Protein AF-A0A2H0NLU4-F1 (afdb_monomer_lite)

Sequence (101 aa):
MKIFIPFFLLFATLSVHAAELPGIPAFIDEMVARHQFKRAELVRVFRRAEQRPDVIEAISKPATLKPWPEYRANFVNRERIEGGLKFWQKNGAALTRAQRE

Radius of gyration: 25.39 Å; chains: 1; bounding box: 42×72×56 Å

Foldseek 3Di:
DDDDDDPPPPPPPPQPQQLPDPPLVVVLVCCCVPVVDDSVVSSVVSRPDGDDVVVVVVVPDDDDDDDPVVVVPVQPDDVNVVVVVVVCVVCVVVVVVVVVD

Structure (mmCI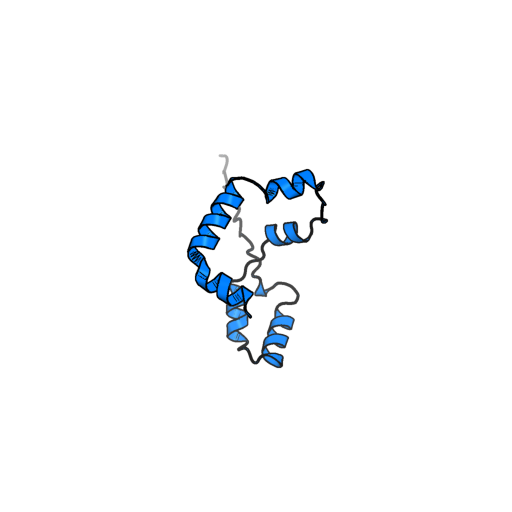F, N/CA/C/O backbone):
data_AF-A0A2H0NLU4-F1
#
_entry.id   AF-A0A2H0NLU4-F1
#
loop_
_atom_site.group_PDB
_atom_site.id
_atom_site.type_symbol
_atom_site.label_atom_id
_atom_site.label_alt_id
_atom_site.label_comp_id
_atom_site.label_asym_id
_atom_site.label_entity_id
_atom_site.label_seq_id
_atom_site.pdbx_PDB_ins_code
_atom_site.Cartn_x
_atom_site.Cartn_y
_atom_site.Cartn_z
_atom_site.occupancy
_atom_site.B_iso_or_equiv
_atom_site.auth_seq_id
_atom_site.auth_comp_id
_atom_site.auth_asym_id
_atom_site.auth_atom_id
_atom_site.pdbx_PDB_model_num
ATOM 1 N N . MET A 1 1 ? 17.145 52.717 -31.703 1.00 36.38 1 MET A N 1
ATOM 2 C CA . MET A 1 1 ? 16.510 51.420 -32.030 1.00 36.38 1 MET A CA 1
ATOM 3 C C . MET A 1 1 ? 17.004 50.376 -31.043 1.00 36.38 1 MET A C 1
ATOM 5 O O . MET A 1 1 ? 18.178 50.041 -31.080 1.00 36.38 1 MET A O 1
ATOM 9 N N . LYS A 1 2 ? 16.156 49.946 -30.102 1.00 37.59 2 LYS A N 1
ATOM 10 C CA . LYS A 1 2 ? 16.470 48.907 -29.109 1.00 37.59 2 LYS A CA 1
ATOM 11 C C . LYS A 1 2 ? 15.789 47.622 -29.575 1.00 37.59 2 LYS A C 1
ATOM 13 O O . LYS A 1 2 ? 14.564 47.572 -29.605 1.00 37.59 2 LYS A O 1
ATOM 18 N N . ILE A 1 3 ? 16.575 46.642 -30.009 1.00 44.31 3 ILE A N 1
ATOM 19 C CA . ILE A 1 3 ? 16.079 45.336 -30.450 1.00 44.31 3 ILE A CA 1
ATOM 20 C C . ILE A 1 3 ? 15.841 44.502 -29.188 1.00 44.31 3 ILE A C 1
ATOM 22 O O . ILE A 1 3 ? 16.785 44.151 -28.487 1.00 44.31 3 ILE A O 1
ATOM 26 N N . PHE A 1 4 ? 14.573 44.253 -28.868 1.00 43.97 4 PHE A N 1
ATOM 27 C CA . PHE A 1 4 ? 14.152 43.365 -27.786 1.00 43.97 4 PHE A CA 1
ATOM 28 C C . PHE A 1 4 ? 14.098 41.937 -28.348 1.00 43.97 4 PHE A C 1
ATOM 30 O O . PHE A 1 4 ? 13.244 41.635 -29.178 1.00 43.97 4 PHE A O 1
ATOM 37 N N . ILE A 1 5 ? 15.024 41.071 -27.935 1.00 50.53 5 ILE A N 1
ATOM 38 C CA . ILE A 1 5 ? 14.994 39.636 -28.249 1.00 50.53 5 ILE A CA 1
ATOM 39 C C . ILE A 1 5 ? 14.247 38.942 -27.103 1.00 50.53 5 ILE A C 1
ATOM 41 O O . ILE A 1 5 ? 14.710 39.033 -25.963 1.00 50.53 5 ILE A O 1
ATOM 45 N N . PRO A 1 6 ? 13.115 38.254 -27.336 1.00 51.72 6 PRO A N 1
ATOM 46 C CA . PRO A 1 6 ? 12.499 37.457 -26.291 1.00 51.72 6 PRO A CA 1
ATOM 47 C C . PRO A 1 6 ? 13.311 36.169 -26.118 1.00 51.72 6 PRO A C 1
ATOM 49 O O . PRO A 1 6 ? 13.371 35.312 -26.998 1.00 51.72 6 PRO A O 1
ATOM 52 N N . PHE A 1 7 ? 13.955 36.050 -24.962 1.00 52.66 7 PHE A N 1
ATOM 53 C CA . PHE A 1 7 ? 14.585 34.832 -24.469 1.00 52.66 7 PHE A CA 1
ATOM 54 C C . PHE A 1 7 ? 13.480 33.832 -24.101 1.00 52.66 7 PHE A C 1
ATOM 56 O O . PHE A 1 7 ? 12.981 33.811 -22.977 1.00 52.66 7 PHE A O 1
ATOM 63 N N . PHE A 1 8 ? 13.030 33.050 -25.081 1.00 52.50 8 PHE A N 1
ATOM 64 C CA . PHE A 1 8 ? 12.087 31.958 -24.862 1.00 52.50 8 PHE A CA 1
ATOM 65 C C . PHE A 1 8 ? 12.860 30.773 -24.265 1.00 52.50 8 PHE A C 1
ATOM 67 O O . PHE A 1 8 ? 13.407 29.937 -24.982 1.00 52.50 8 PHE A O 1
ATOM 74 N N . LEU A 1 9 ? 12.968 30.750 -22.933 1.00 47.53 9 LEU A N 1
ATOM 75 C CA . LEU A 1 9 ? 13.444 29.594 -22.174 1.00 47.53 9 LEU A CA 1
ATOM 76 C C . LEU A 1 9 ? 12.494 28.421 -22.423 1.00 47.53 9 LEU A C 1
ATOM 78 O O . LEU A 1 9 ? 11.420 28.328 -21.829 1.00 47.53 9 LEU A O 1
ATOM 82 N N . LEU A 1 10 ? 12.908 27.517 -23.307 1.00 46.25 10 LEU A N 1
ATOM 83 C CA . LEU A 1 10 ? 12.326 26.193 -23.447 1.00 46.25 10 LEU A CA 1
ATOM 84 C C . LEU A 1 10 ? 12.632 25.414 -22.157 1.00 46.25 10 LEU A C 1
ATOM 86 O O . LEU A 1 10 ? 13.677 24.778 -22.035 1.00 46.25 10 LEU A O 1
ATOM 90 N N . PHE A 1 11 ? 11.738 25.487 -21.170 1.00 52.94 11 PHE A N 1
ATOM 91 C CA . PHE A 1 11 ? 11.734 24.558 -20.040 1.00 52.94 11 PHE A CA 1
ATOM 92 C C . PHE A 1 11 ? 11.341 23.176 -20.578 1.00 52.94 11 PHE A C 1
ATOM 94 O O . PHE A 1 11 ? 10.177 22.782 -20.566 1.00 52.94 11 PHE A O 1
ATOM 101 N N . ALA A 1 12 ? 12.317 22.442 -21.112 1.00 47.81 12 ALA A N 1
ATOM 102 C CA . ALA A 1 12 ? 12.170 21.018 -21.340 1.00 47.81 12 ALA A CA 1
ATOM 103 C C . ALA A 1 12 ? 12.066 20.359 -19.960 1.00 47.81 12 ALA A C 1
ATOM 105 O O . ALA A 1 12 ? 13.050 20.253 -19.229 1.00 47.81 12 ALA A O 1
ATOM 106 N N . THR A 1 13 ? 10.860 19.955 -19.571 1.00 51.06 13 THR A N 1
ATOM 107 C CA . THR A 1 13 ? 10.673 19.084 -18.414 1.00 51.06 13 THR A CA 1
ATOM 108 C C . THR A 1 13 ? 11.374 17.765 -18.724 1.00 51.06 13 THR A C 1
ATOM 110 O O . THR A 1 13 ? 10.851 16.948 -19.484 1.00 51.06 13 THR A O 1
ATOM 113 N N . LEU A 1 14 ? 12.571 17.558 -18.176 1.00 49.19 14 LEU A N 1
ATOM 114 C CA . LEU A 1 14 ? 13.218 16.251 -18.159 1.00 49.19 14 LEU A CA 1
ATOM 115 C C . LEU A 1 14 ? 12.373 15.339 -17.267 1.00 49.19 14 LEU A C 1
ATOM 117 O O . LEU A 1 14 ? 12.578 15.253 -16.060 1.00 49.19 14 LEU A O 1
ATOM 121 N N . SER A 1 15 ? 11.372 14.692 -17.860 1.00 54.03 15 SER A N 1
ATOM 122 C CA . SER A 1 15 ? 10.727 13.551 -17.225 1.00 54.03 15 SER A CA 1
ATOM 123 C C . SER A 1 15 ? 11.740 12.417 -17.253 1.00 54.03 15 SER A C 1
ATOM 125 O O . SER A 1 15 ? 11.910 11.765 -18.286 1.00 54.03 15 SER A O 1
ATOM 127 N N . VAL A 1 16 ? 12.450 12.218 -16.141 1.00 56.34 16 VAL A N 1
ATOM 128 C CA . VAL A 1 16 ? 13.276 11.026 -15.935 1.00 56.34 16 VAL A CA 1
ATOM 129 C C . VAL A 1 16 ? 12.331 9.831 -16.008 1.00 56.34 16 VAL A C 1
ATOM 131 O O . VAL A 1 16 ? 11.513 9.610 -15.115 1.00 56.34 16 VAL A O 1
ATOM 134 N N . HIS A 1 17 ? 12.380 9.106 -17.124 1.00 61.38 17 HIS A N 1
ATOM 135 C CA . HIS A 1 17 ? 11.576 7.905 -17.301 1.00 61.38 17 HIS A CA 1
ATOM 136 C C . HIS A 1 17 ? 12.122 6.836 -16.360 1.00 61.38 17 HIS A C 1
ATOM 138 O O . HIS A 1 17 ? 13.333 6.621 -16.315 1.00 61.38 17 HI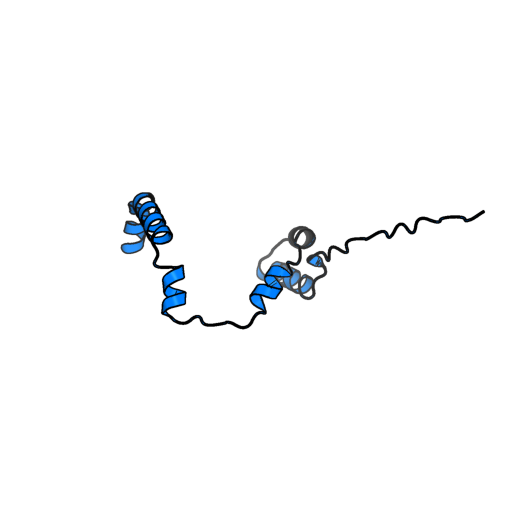S A O 1
ATOM 144 N N . ALA A 1 18 ? 11.256 6.122 -15.634 1.00 62.03 18 ALA A N 1
ATOM 145 C CA . ALA A 1 18 ? 11.728 5.122 -14.677 1.00 62.03 18 ALA A CA 1
ATOM 146 C C . ALA A 1 18 ? 12.606 4.042 -15.329 1.00 62.03 18 ALA A C 1
ATOM 148 O O . ALA A 1 18 ? 13.477 3.501 -14.665 1.00 62.03 18 ALA A O 1
ATOM 149 N N . ALA A 1 19 ? 12.443 3.771 -16.628 1.00 61.62 19 ALA A N 1
ATOM 150 C CA . ALA A 1 19 ? 13.316 2.877 -17.394 1.00 61.62 19 ALA A CA 1
ATOM 151 C C . ALA A 1 19 ? 14.821 3.223 -17.319 1.00 61.62 19 ALA A C 1
ATOM 153 O O . ALA A 1 19 ? 15.645 2.336 -17.529 1.00 61.62 19 ALA A O 1
ATOM 154 N N . GLU A 1 20 ? 15.173 4.474 -17.015 1.00 68.81 20 GLU A N 1
ATOM 155 C CA . GLU A 1 20 ? 16.555 4.961 -16.912 1.00 68.81 20 GLU A CA 1
ATOM 156 C C . GLU A 1 20 ? 17.074 4.990 -15.464 1.00 68.81 20 GLU A C 1
ATOM 158 O O . GLU A 1 20 ? 18.241 5.306 -15.230 1.00 68.81 20 GLU A O 1
ATOM 163 N N . LEU A 1 21 ? 16.236 4.639 -14.478 1.00 76.19 21 LEU A N 1
ATOM 164 C CA . LEU A 1 21 ? 16.664 4.566 -13.084 1.00 76.19 21 LEU A CA 1
ATOM 165 C C . LEU A 1 21 ? 17.674 3.425 -12.883 1.00 76.19 21 LEU A C 1
ATOM 167 O O . LEU A 1 21 ? 17.489 2.320 -13.418 1.00 76.19 21 LEU A O 1
ATOM 171 N N . PRO A 1 22 ? 18.720 3.650 -12.067 1.00 80.44 22 PRO A N 1
ATOM 172 C CA . PRO A 1 22 ? 19.688 2.611 -11.760 1.00 80.44 22 PRO A CA 1
ATOM 173 C C . PRO A 1 22 ? 18.978 1.399 -11.142 1.00 80.44 22 PRO A C 1
ATOM 175 O O . PRO A 1 22 ? 18.141 1.532 -10.252 1.00 80.44 22 PRO A O 1
ATOM 178 N N . GLY A 1 23 ? 19.305 0.206 -11.642 1.00 88.81 23 GLY A N 1
ATOM 179 C CA . GLY A 1 23 ? 18.745 -1.066 -11.173 1.00 88.81 23 GLY A CA 1
ATOM 180 C C . GLY A 1 23 ? 17.554 -1.600 -11.975 1.00 88.81 23 GLY A C 1
ATOM 181 O O . GLY A 1 23 ? 17.312 -2.804 -11.934 1.00 88.81 23 GLY A O 1
ATOM 182 N N . ILE A 1 24 ? 16.860 -0.780 -12.774 1.00 92.25 24 ILE A N 1
ATOM 183 C CA . ILE A 1 24 ? 15.717 -1.254 -13.576 1.00 92.25 24 ILE A CA 1
ATOM 184 C C . ILE A 1 24 ? 16.115 -2.274 -14.655 1.00 92.25 24 ILE A C 1
ATOM 186 O O . ILE A 1 24 ? 15.426 -3.289 -14.767 1.00 92.25 24 ILE A O 1
ATOM 190 N N . PRO A 1 25 ? 17.225 -2.113 -15.403 1.00 92.06 25 PRO A N 1
ATOM 191 C CA . PRO A 1 25 ? 17.669 -3.145 -16.342 1.00 92.06 25 PRO A CA 1
ATOM 192 C C . PRO A 1 25 ? 17.938 -4.497 -15.666 1.00 92.06 25 PRO A C 1
ATOM 194 O O . PRO A 1 25 ? 17.439 -5.518 -16.133 1.00 92.06 25 PRO A O 1
ATOM 197 N N . ALA A 1 26 ? 18.636 -4.492 -14.523 1.00 94.81 26 ALA A N 1
ATOM 198 C CA . ALA A 1 26 ? 18.928 -5.704 -13.755 1.00 94.81 26 ALA A CA 1
ATOM 199 C C . ALA A 1 26 ? 17.651 -6.357 -13.200 1.00 94.81 26 ALA A C 1
ATOM 201 O O . ALA A 1 26 ? 17.506 -7.575 -13.254 1.00 94.81 26 ALA A O 1
ATOM 202 N N . PHE A 1 27 ? 16.689 -5.552 -12.739 1.00 95.94 27 PHE A N 1
ATOM 203 C CA . PHE A 1 27 ? 15.376 -6.042 -12.326 1.00 95.94 27 PHE A CA 1
ATOM 204 C C . PHE A 1 27 ? 14.620 -6.693 -13.493 1.00 95.94 27 PHE A C 1
ATOM 206 O O . PHE A 1 27 ? 14.058 -7.774 -13.341 1.00 95.94 27 PHE A O 1
ATOM 213 N N . ILE A 1 28 ? 14.623 -6.077 -14.681 1.00 95.88 28 ILE A N 1
ATOM 214 C CA . ILE A 1 28 ? 14.005 -6.671 -15.875 1.00 95.88 28 ILE A CA 1
ATOM 215 C C . ILE A 1 28 ? 14.666 -8.014 -16.207 1.00 95.88 28 ILE A C 1
ATOM 217 O O . ILE A 1 28 ? 13.954 -8.976 -16.494 1.00 95.88 28 ILE A O 1
ATOM 221 N N . ASP A 1 29 ? 15.996 -8.096 -16.148 1.00 96.25 29 ASP A N 1
ATOM 222 C CA . ASP A 1 29 ? 16.736 -9.339 -16.388 1.00 96.25 29 ASP A CA 1
ATOM 223 C C . ASP A 1 29 ? 16.335 -10.435 -15.392 1.00 96.25 29 ASP A C 1
ATOM 225 O O . ASP A 1 29 ? 16.055 -11.566 -15.797 1.00 96.25 29 ASP A O 1
ATOM 229 N N . GLU A 1 30 ? 16.226 -10.091 -14.107 1.00 98.06 30 GLU A N 1
ATOM 230 C CA . GLU A 1 30 ? 15.781 -11.007 -13.058 1.00 98.06 30 GLU A CA 1
ATOM 231 C C . GLU A 1 30 ? 14.354 -11.513 -13.307 1.00 98.06 30 GLU A C 1
ATOM 233 O O . GLU A 1 30 ? 14.106 -12.720 -13.261 1.00 98.06 30 GLU A O 1
ATOM 238 N N . MET A 1 31 ? 13.421 -10.612 -13.620 1.00 98.31 31 MET A N 1
ATOM 239 C CA . MET A 1 31 ? 12.021 -10.967 -13.862 1.00 98.31 31 MET A CA 1
ATOM 240 C C . MET A 1 31 ? 11.849 -11.847 -15.103 1.00 98.31 31 MET A C 1
ATOM 242 O O . MET A 1 31 ? 10.991 -12.732 -15.126 1.00 98.31 31 MET A O 1
ATOM 246 N N . VAL A 1 32 ? 12.677 -11.644 -16.130 1.00 98.25 32 VAL A N 1
ATOM 247 C CA . VAL A 1 32 ? 12.715 -12.516 -17.309 1.00 98.25 32 VAL A CA 1
ATOM 248 C C . VAL A 1 32 ? 13.268 -13.890 -16.928 1.00 98.25 32 VAL A C 1
ATOM 250 O O . VAL A 1 32 ? 12.642 -14.900 -17.234 1.00 98.25 32 VAL A O 1
ATOM 253 N N . ALA A 1 33 ? 14.403 -13.950 -16.229 1.00 98.44 33 ALA A N 1
ATOM 254 C CA . ALA A 1 33 ? 15.072 -15.212 -15.919 1.00 98.44 33 ALA A CA 1
ATOM 255 C C . ALA A 1 33 ? 14.284 -16.079 -14.921 1.00 98.44 33 ALA A C 1
ATOM 257 O O . ALA A 1 33 ? 14.086 -17.272 -15.151 1.00 98.44 33 ALA A O 1
ATOM 258 N N . ARG A 1 34 ? 13.819 -15.490 -13.814 1.00 98.50 34 ARG A N 1
ATOM 259 C CA . ARG A 1 34 ? 13.176 -16.222 -12.709 1.00 98.50 34 ARG A CA 1
ATOM 260 C C . ARG A 1 34 ? 11.690 -16.451 -12.928 1.00 98.50 34 ARG A C 1
ATOM 262 O O . ARG A 1 34 ? 11.168 -17.495 -12.553 1.00 98.50 34 ARG A O 1
ATOM 269 N N . HIS A 1 35 ? 11.015 -15.473 -13.523 1.00 98.06 35 HIS A N 1
ATOM 270 C CA . HIS A 1 35 ? 9.556 -15.445 -13.596 1.00 98.06 35 HIS A CA 1
ATOM 271 C C . HIS A 1 35 ? 9.021 -15.491 -15.034 1.00 98.06 35 HIS A C 1
ATOM 273 O O . HIS A 1 35 ? 7.808 -15.450 -15.225 1.00 98.06 35 HIS A O 1
ATOM 279 N N . GLN A 1 36 ? 9.903 -15.606 -16.039 1.00 97.94 36 GLN A N 1
ATOM 280 C CA . GLN A 1 36 ? 9.549 -15.796 -17.452 1.00 97.94 36 GLN A CA 1
ATOM 281 C C . GLN A 1 36 ? 8.677 -14.667 -18.030 1.00 97.94 36 GLN A C 1
ATOM 283 O O . GLN A 1 36 ? 7.888 -14.870 -18.956 1.00 97.94 36 GLN A O 1
ATOM 288 N N . PHE A 1 37 ? 8.824 -13.446 -17.506 1.00 98.31 37 PHE A N 1
ATOM 289 C CA . PHE A 1 37 ? 8.164 -12.273 -18.075 1.00 98.31 37 PHE A CA 1
ATOM 290 C C . PHE A 1 37 ? 8.723 -11.941 -19.462 1.00 98.31 37 PHE A C 1
ATOM 292 O O . PHE A 1 37 ? 9.903 -12.135 -19.756 1.00 98.31 37 PHE A O 1
ATOM 299 N N . LYS A 1 38 ? 7.894 -11.335 -20.318 1.00 98.31 38 LYS A N 1
ATOM 300 C CA . LYS A 1 38 ? 8.359 -10.794 -21.598 1.00 98.31 38 LYS A CA 1
ATOM 301 C C . LYS A 1 38 ? 9.083 -9.471 -21.370 1.00 98.31 38 LYS A C 1
ATOM 303 O O . LYS A 1 38 ? 8.466 -8.470 -21.007 1.00 98.31 38 LYS A O 1
ATOM 308 N N . ARG A 1 39 ? 10.378 -9.428 -21.693 1.00 96.88 39 ARG A N 1
ATOM 309 C CA . ARG A 1 39 ? 11.214 -8.216 -21.589 1.00 96.88 39 ARG A CA 1
ATOM 310 C C . ARG A 1 39 ? 10.548 -6.975 -22.192 1.00 96.88 39 ARG A C 1
ATOM 312 O O . ARG A 1 39 ? 10.503 -5.928 -21.556 1.00 96.88 39 ARG A O 1
ATOM 319 N N . ALA A 1 40 ? 10.014 -7.093 -23.409 1.00 96.19 40 ALA A N 1
ATOM 320 C CA . ALA A 1 40 ? 9.403 -5.969 -24.119 1.00 96.19 40 ALA A CA 1
ATOM 321 C C . ALA A 1 40 ? 8.181 -5.380 -23.387 1.00 96.19 40 ALA A C 1
ATOM 323 O O . ALA A 1 40 ? 7.929 -4.178 -23.473 1.00 96.19 40 ALA A O 1
ATOM 324 N N . GLU A 1 41 ? 7.426 -6.201 -22.653 1.00 96.69 41 GLU A N 1
ATOM 325 C CA . GLU A 1 41 ? 6.306 -5.728 -21.839 1.00 96.69 41 GLU A CA 1
ATOM 326 C C . GLU A 1 41 ? 6.803 -4.953 -20.622 1.00 96.69 41 GLU A C 1
ATOM 328 O O . GLU A 1 41 ? 6.338 -3.836 -20.398 1.00 96.69 41 GLU A O 1
ATOM 333 N N . LEU A 1 42 ? 7.805 -5.477 -19.911 1.00 95.38 42 LEU A N 1
ATOM 334 C CA . LEU A 1 42 ? 8.407 -4.795 -18.764 1.00 95.38 42 LEU A CA 1
ATOM 335 C C . LEU A 1 42 ? 9.020 -3.446 -19.158 1.00 95.38 42 LEU A C 1
ATOM 337 O O . LEU A 1 42 ? 8.750 -2.441 -18.508 1.00 95.38 42 LEU A O 1
ATOM 341 N N . VAL A 1 43 ? 9.750 -3.379 -20.276 1.00 93.88 43 VAL A N 1
ATOM 342 C CA . VAL A 1 43 ? 10.285 -2.110 -20.801 1.00 93.88 43 VAL A CA 1
ATOM 343 C C . VAL A 1 43 ? 9.158 -1.110 -21.087 1.00 93.88 43 VAL A C 1
ATOM 345 O O . VAL A 1 43 ? 9.268 0.065 -20.739 1.00 93.88 43 VAL A O 1
ATOM 348 N N . ARG A 1 44 ? 8.036 -1.549 -21.677 1.00 94.06 44 ARG A N 1
ATOM 349 C CA . ARG A 1 44 ? 6.872 -0.672 -21.915 1.00 94.06 44 ARG A CA 1
ATOM 350 C C . ARG A 1 44 ? 6.181 -0.210 -20.635 1.00 94.06 44 ARG A C 1
ATOM 352 O O . ARG A 1 44 ? 5.550 0.848 -20.659 1.00 94.06 44 ARG A 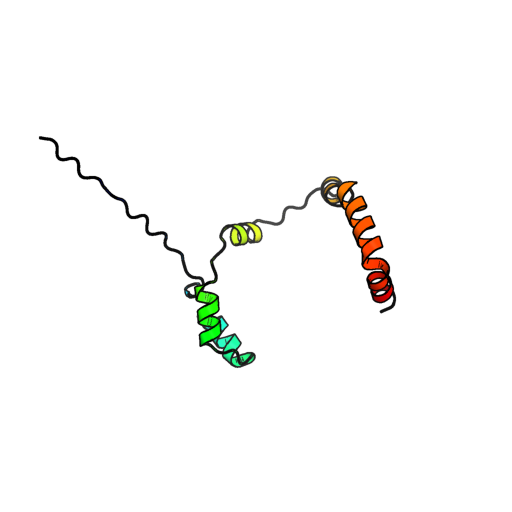O 1
ATOM 359 N N . VAL A 1 45 ? 6.220 -1.007 -19.571 1.00 94.31 45 VAL A N 1
ATOM 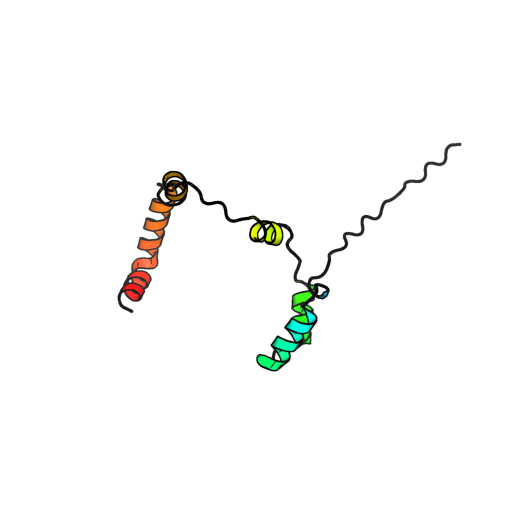360 C CA . VAL A 1 45 ? 5.702 -0.618 -18.253 1.00 94.31 45 VAL A CA 1
ATOM 361 C C . VAL A 1 45 ? 6.627 0.425 -17.635 1.00 94.31 45 VAL A C 1
ATOM 363 O O . VAL A 1 45 ? 6.166 1.515 -17.312 1.00 94.31 45 VAL A O 1
ATOM 366 N N . PHE A 1 46 ? 7.935 0.167 -17.576 1.00 92.44 46 PHE A N 1
ATOM 367 C CA . PHE A 1 46 ? 8.895 1.092 -16.967 1.00 92.44 46 PHE A CA 1
ATOM 368 C C . PHE A 1 46 ? 9.100 2.390 -17.751 1.00 92.44 46 PHE A C 1
ATOM 370 O O . PHE A 1 46 ? 9.426 3.411 -17.158 1.00 92.44 46 PHE A O 1
ATOM 377 N N . ARG A 1 47 ? 8.826 2.408 -19.060 1.00 90.19 47 ARG A N 1
ATOM 378 C CA . ARG A 1 47 ? 8.733 3.663 -19.825 1.00 90.19 47 ARG A CA 1
ATOM 379 C C . ARG A 1 47 ? 7.585 4.569 -19.379 1.00 90.19 47 ARG A C 1
ATOM 381 O O . ARG A 1 47 ? 7.628 5.755 -19.656 1.00 90.19 47 ARG A O 1
ATOM 388 N N . ARG A 1 48 ? 6.537 4.019 -18.770 1.00 89.31 48 ARG A N 1
ATOM 389 C CA . ARG A 1 48 ? 5.378 4.782 -18.281 1.00 89.31 48 ARG A CA 1
ATOM 390 C C . ARG A 1 48 ? 5.408 4.997 -16.775 1.00 89.31 48 ARG A C 1
ATOM 392 O O . ARG A 1 48 ? 4.614 5.774 -16.265 1.00 89.31 48 ARG A O 1
ATOM 399 N N . ALA A 1 49 ? 6.273 4.279 -16.067 1.00 90.88 49 ALA A N 1
ATOM 400 C CA . ALA A 1 49 ? 6.465 4.500 -14.651 1.00 90.88 49 ALA A CA 1
ATOM 401 C C . ALA A 1 49 ? 7.225 5.814 -14.442 1.00 90.88 49 ALA A C 1
ATOM 403 O O . ALA A 1 49 ? 8.200 6.117 -15.134 1.00 90.88 49 ALA A O 1
ATOM 404 N N . GLU A 1 50 ? 6.758 6.577 -13.465 1.00 87.00 50 GLU A N 1
ATOM 405 C CA . GLU A 1 50 ? 7.323 7.863 -13.085 1.00 87.00 50 GLU A CA 1
ATOM 406 C C . GLU A 1 50 ? 7.956 7.734 -11.706 1.00 87.00 50 GLU A C 1
ATOM 408 O O . GLU A 1 50 ? 7.396 7.111 -10.797 1.00 87.00 50 GLU A O 1
ATOM 413 N N . GLN A 1 51 ? 9.128 8.341 -11.538 1.00 86.50 51 GLN A N 1
ATOM 414 C CA . GLN A 1 51 ? 9.687 8.514 -10.210 1.00 86.50 51 GLN A CA 1
ATOM 415 C C . GLN A 1 51 ? 8.790 9.472 -9.418 1.00 86.50 51 GLN A C 1
ATOM 417 O O . GLN A 1 51 ? 8.370 10.507 -9.930 1.00 86.50 51 GLN A O 1
ATOM 422 N N . ARG A 1 52 ? 8.512 9.130 -8.159 1.00 90.44 52 ARG A N 1
ATOM 423 C CA . ARG A 1 52 ? 7.668 9.919 -7.255 1.00 90.44 52 ARG A CA 1
ATOM 424 C C . ARG A 1 52 ? 8.511 10.506 -6.121 1.00 90.44 52 ARG A C 1
ATOM 426 O O . ARG A 1 52 ? 8.734 9.809 -5.128 1.00 90.44 52 ARG A O 1
ATOM 433 N N . PRO A 1 53 ? 9.017 11.750 -6.259 1.00 90.88 53 PRO A N 1
ATOM 434 C CA . PRO A 1 53 ? 9.862 12.372 -5.241 1.00 90.88 53 PRO A CA 1
ATOM 435 C C . PRO A 1 53 ? 9.184 12.455 -3.874 1.00 90.88 53 PRO A C 1
ATOM 437 O O . PRO A 1 53 ? 9.837 12.249 -2.861 1.00 90.88 53 PRO A O 1
ATOM 440 N N . ASP A 1 54 ? 7.869 12.671 -3.845 1.00 94.69 54 ASP A N 1
ATOM 441 C CA . ASP A 1 54 ? 7.058 12.714 -2.627 1.00 94.69 54 ASP A CA 1
ATOM 442 C C . ASP A 1 54 ? 7.023 11.366 -1.889 1.00 94.69 54 ASP A C 1
ATOM 444 O O . ASP A 1 54 ? 7.081 11.324 -0.661 1.00 94.69 54 ASP A O 1
ATOM 448 N N . VAL A 1 55 ? 6.994 10.253 -2.628 1.00 93.94 55 VAL A N 1
ATOM 449 C CA . VAL A 1 55 ? 7.081 8.901 -2.054 1.00 93.94 55 VAL A CA 1
ATOM 450 C C . VAL A 1 55 ? 8.481 8.636 -1.501 1.00 93.94 55 VAL A C 1
ATOM 452 O O . VAL A 1 55 ? 8.607 8.097 -0.402 1.00 93.94 55 VAL A O 1
ATOM 455 N N . ILE A 1 56 ? 9.526 9.040 -2.233 1.00 92.12 56 ILE A N 1
ATOM 456 C CA . ILE A 1 56 ? 10.923 8.909 -1.791 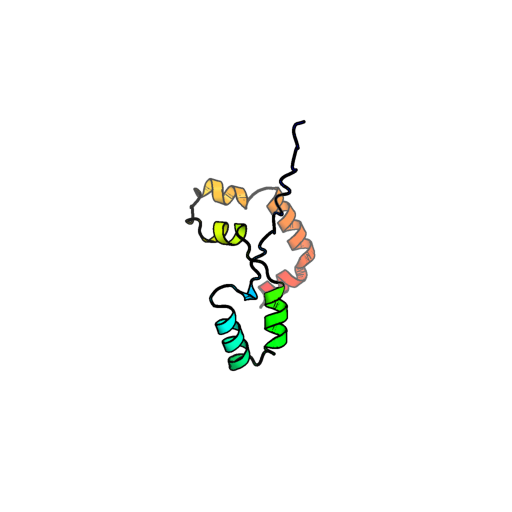1.00 92.12 56 ILE A CA 1
ATOM 457 C C . ILE A 1 56 ? 11.151 9.733 -0.520 1.00 92.12 56 ILE A C 1
ATOM 459 O O . ILE A 1 56 ? 11.703 9.242 0.458 1.00 92.12 56 ILE A O 1
ATOM 463 N N . GLU A 1 57 ? 10.664 10.969 -0.485 1.00 94.50 57 GLU A N 1
ATOM 464 C CA . GLU A 1 57 ? 10.759 11.813 0.699 1.00 94.50 57 GLU A CA 1
ATOM 465 C C . GLU A 1 57 ? 10.003 11.203 1.890 1.00 94.50 57 GLU A C 1
ATOM 467 O O . GLU A 1 57 ? 10.516 11.191 3.010 1.00 94.50 57 GLU A O 1
ATOM 472 N N . ALA A 1 58 ? 8.801 10.660 1.665 1.00 93.94 58 ALA A N 1
ATOM 473 C CA . ALA A 1 58 ? 8.006 10.031 2.715 1.00 93.94 58 ALA A CA 1
ATOM 474 C C . ALA A 1 58 ? 8.694 8.800 3.329 1.00 93.94 58 ALA A C 1
ATOM 476 O O . ALA A 1 58 ? 8.626 8.630 4.545 1.00 93.94 58 ALA A O 1
ATOM 477 N N . ILE A 1 59 ? 9.370 7.970 2.523 1.00 93.44 59 ILE A N 1
ATOM 478 C CA . ILE A 1 59 ? 10.089 6.783 3.019 1.00 93.44 59 ILE A CA 1
ATOM 479 C C . ILE A 1 59 ? 11.450 7.125 3.643 1.00 93.44 59 ILE A C 1
ATOM 481 O O . ILE A 1 59 ? 11.899 6.421 4.542 1.00 93.44 59 ILE A O 1
ATOM 485 N N . SER A 1 60 ? 12.113 8.196 3.195 1.00 94.69 60 SER A N 1
ATOM 486 C CA . SER A 1 60 ? 13.425 8.605 3.717 1.00 94.69 60 SER A CA 1
ATOM 487 C C . SER A 1 60 ? 13.360 9.370 5.042 1.00 94.69 60 SER A C 1
ATOM 489 O O . SER A 1 60 ? 14.384 9.511 5.713 1.00 94.69 60 SER A O 1
ATOM 491 N N . LYS A 1 61 ? 12.188 9.883 5.435 1.00 91.94 61 LYS A N 1
ATOM 492 C CA . LYS A 1 61 ? 12.015 10.582 6.715 1.00 91.94 61 LYS A CA 1
ATOM 493 C C . LYS A 1 61 ? 12.216 9.619 7.896 1.00 91.94 61 LYS A C 1
ATOM 495 O O . LYS A 1 61 ? 11.678 8.512 7.874 1.00 91.94 61 LYS A O 1
ATOM 500 N N . PRO A 1 62 ? 12.938 10.027 8.958 1.00 89.31 62 PRO A N 1
ATOM 501 C CA . PRO A 1 62 ? 13.081 9.200 10.148 1.00 89.31 62 PRO A CA 1
ATOM 502 C C . PRO A 1 62 ? 11.715 8.967 10.798 1.00 89.31 62 PRO A C 1
ATOM 504 O O . PRO A 1 62 ? 10.885 9.877 10.873 1.00 89.31 62 PRO A O 1
ATOM 507 N N . ALA A 1 63 ? 11.491 7.750 11.292 1.00 84.50 63 ALA A N 1
ATOM 508 C CA . ALA A 1 63 ? 10.267 7.426 12.009 1.00 84.50 63 ALA A CA 1
ATOM 509 C C . ALA A 1 63 ? 10.171 8.270 13.289 1.00 84.50 63 ALA A C 1
ATOM 511 O O . ALA A 1 63 ? 11.043 8.210 14.154 1.00 84.50 63 ALA A O 1
ATOM 512 N N . THR A 1 64 ? 9.096 9.044 13.419 1.00 82.94 64 THR A N 1
ATOM 513 C CA . THR A 1 64 ? 8.802 9.829 14.619 1.00 82.94 64 THR A CA 1
ATOM 514 C C . THR A 1 64 ? 7.640 9.191 15.370 1.00 82.94 64 THR A C 1
ATOM 516 O O . THR A 1 64 ? 6.518 9.089 14.871 1.00 82.94 64 THR A O 1
ATOM 519 N N . LEU A 1 65 ? 7.912 8.718 16.587 1.00 85.62 65 LEU A N 1
ATOM 520 C CA . LEU A 1 65 ? 6.873 8.177 17.457 1.00 85.62 65 LEU A CA 1
ATOM 521 C C . LEU A 1 65 ? 6.077 9.328 18.071 1.00 85.62 65 LEU A C 1
ATOM 523 O O . LEU A 1 65 ? 6.645 10.241 18.668 1.00 85.62 65 LEU A O 1
ATOM 527 N N . LYS A 1 66 ? 4.751 9.258 17.951 1.00 88.50 66 LYS A N 1
ATOM 528 C CA . LYS A 1 66 ? 3.851 10.134 18.703 1.00 88.50 66 LYS A CA 1
ATOM 529 C C . LYS A 1 66 ? 3.629 9.566 20.108 1.00 88.50 66 LYS A C 1
ATOM 531 O O . LYS A 1 66 ? 3.550 8.341 20.244 1.00 88.50 66 LYS A O 1
ATOM 536 N N . PRO A 1 67 ? 3.453 10.412 21.139 1.00 95.38 67 PRO A N 1
ATOM 537 C CA . PRO A 1 67 ? 2.945 9.969 22.430 1.00 95.38 67 PRO A CA 1
ATOM 538 C C . PRO A 1 67 ? 1.663 9.143 22.270 1.00 95.38 67 PRO A C 1
ATOM 540 O O . PRO A 1 67 ? 0.815 9.445 21.425 1.00 95.38 67 PRO A O 1
ATOM 543 N N . TRP A 1 68 ? 1.498 8.105 23.095 1.00 94.81 68 TRP A N 1
ATOM 544 C CA . TRP A 1 68 ? 0.368 7.176 22.971 1.00 94.81 68 TRP A CA 1
ATOM 545 C C . TRP A 1 68 ? -1.014 7.858 22.906 1.00 94.81 68 TRP A C 1
ATOM 547 O O . TRP A 1 68 ? -1.805 7.478 22.039 1.00 94.81 68 TRP A O 1
ATOM 557 N N . PRO A 1 69 ? -1.329 8.880 23.730 1.00 96.56 69 PRO A N 1
ATOM 558 C CA . PRO A 1 69 ? -2.623 9.557 23.650 1.00 96.56 69 PRO A CA 1
ATOM 559 C C . PRO A 1 69 ? -2.889 10.199 22.280 1.00 96.56 69 PRO A C 1
ATOM 561 O O . PRO A 1 69 ? -3.986 10.059 21.737 1.00 96.56 69 PRO A O 1
ATOM 564 N N . GLU A 1 70 ? -1.877 10.839 21.688 1.00 96.19 70 GLU A N 1
ATOM 565 C CA . GLU A 1 70 ? -1.974 11.471 20.367 1.00 96.19 70 GLU A CA 1
ATOM 566 C C . GLU A 1 70 ? -2.105 10.436 19.253 1.00 96.19 70 GLU A C 1
ATOM 568 O O . GLU A 1 70 ? -2.885 10.612 18.316 1.00 96.19 70 GLU A O 1
ATOM 573 N N . TYR A 1 71 ? -1.360 9.332 19.352 1.00 95.12 71 TYR A N 1
ATOM 574 C CA . TYR A 1 71 ? -1.486 8.230 18.408 1.00 95.12 71 TYR A CA 1
ATOM 575 C C . TYR A 1 71 ? -2.899 7.641 18.455 1.00 95.12 71 TYR A C 1
ATOM 577 O O . TYR A 1 71 ? -3.566 7.559 17.423 1.00 95.12 71 TYR A O 1
ATOM 585 N N . ARG A 1 72 ? -3.391 7.301 19.655 1.00 96.50 72 ARG A N 1
ATOM 586 C CA . ARG A 1 72 ? -4.718 6.710 19.870 1.00 96.50 72 ARG A CA 1
ATOM 587 C C . ARG A 1 72 ? -5.833 7.602 19.329 1.00 96.50 72 ARG A C 1
ATOM 589 O O . ARG A 1 72 ? -6.762 7.079 18.717 1.00 96.50 72 ARG A O 1
ATOM 596 N N . ALA A 1 73 ? -5.748 8.919 19.520 1.00 96.94 73 ALA A N 1
ATOM 597 C CA . ALA A 1 73 ? -6.759 9.865 19.046 1.00 96.94 73 ALA A CA 1
ATOM 598 C C . ALA A 1 73 ? -6.949 9.830 17.514 1.00 96.94 73 ALA A C 1
ATOM 600 O O . ALA A 1 73 ? -8.064 10.026 17.026 1.00 96.94 73 ALA A O 1
ATOM 601 N N . ASN A 1 74 ? -5.902 9.484 16.751 1.00 95.69 74 ASN A N 1
ATOM 602 C CA . ASN A 1 74 ? -6.003 9.346 15.293 1.00 95.69 74 ASN A CA 1
ATOM 603 C C . ASN A 1 74 ? -6.864 8.149 14.861 1.00 95.69 74 ASN A C 1
ATOM 605 O O . ASN A 1 74 ? -7.346 8.149 13.729 1.00 95.69 74 ASN A O 1
ATOM 609 N N . PHE A 1 75 ? -7.062 7.144 15.726 1.00 96.88 75 PHE A N 1
ATOM 610 C CA . PHE A 1 75 ? -7.732 5.879 15.392 1.00 96.88 75 PHE A CA 1
ATOM 611 C C . PHE A 1 75 ? -9.029 5.638 16.170 1.00 96.88 75 PHE A C 1
ATOM 613 O O . PHE A 1 75 ? -10.000 5.143 15.603 1.00 96.88 75 PHE A O 1
ATOM 620 N N . VAL A 1 76 ? -9.059 5.993 17.455 1.00 97.56 76 VAL A N 1
ATOM 621 C CA . VAL A 1 76 ? -10.217 5.807 18.333 1.00 97.56 76 VAL A CA 1
ATOM 622 C C . VAL A 1 76 ? -10.931 7.138 18.490 1.00 97.56 76 VAL A C 1
ATOM 624 O O . VAL A 1 76 ? -10.757 7.861 19.470 1.00 97.56 76 VAL A O 1
ATOM 627 N N . ASN A 1 77 ? -11.723 7.461 17.478 1.00 97.88 77 ASN A N 1
ATOM 628 C CA . ASN A 1 77 ? -12.543 8.658 17.420 1.00 97.88 77 ASN A CA 1
ATOM 629 C C . ASN A 1 77 ? -13.889 8.338 16.765 1.00 97.88 77 ASN A C 1
ATOM 631 O O . ASN A 1 77 ? -14.085 7.265 16.190 1.00 97.88 77 ASN A O 1
ATOM 635 N N . ARG A 1 78 ? -14.825 9.281 16.876 1.00 98.38 78 ARG A N 1
ATOM 636 C CA . ARG A 1 78 ? -16.208 9.101 16.430 1.00 98.38 78 ARG A CA 1
ATOM 637 C C . ARG A 1 78 ? -16.310 8.727 14.950 1.00 98.38 78 ARG A C 1
ATOM 639 O O . ARG A 1 78 ? -16.997 7.767 14.626 1.00 98.38 78 ARG A O 1
ATOM 646 N N . GLU A 1 79 ? -15.591 9.433 14.080 1.00 98.25 79 GLU A N 1
ATOM 647 C CA . GLU A 1 79 ? -15.631 9.211 12.630 1.00 98.25 79 GLU A CA 1
ATOM 648 C C . GLU A 1 79 ? -15.219 7.779 12.263 1.00 98.25 79 GLU A C 1
ATOM 650 O O . GLU A 1 79 ? -15.933 7.077 11.542 1.00 98.25 79 GLU A O 1
ATOM 655 N N . ARG A 1 80 ? -14.098 7.299 12.814 1.00 98.38 80 ARG A N 1
ATOM 656 C CA . ARG A 1 80 ? -13.616 5.938 12.546 1.00 98.38 80 ARG A CA 1
ATOM 657 C C . ARG A 1 80 ? -14.500 4.861 13.161 1.00 98.38 80 ARG A C 1
ATOM 659 O O . ARG A 1 80 ? -14.667 3.813 12.541 1.00 98.38 80 ARG A O 1
ATOM 666 N N . ILE A 1 81 ? -15.086 5.107 14.334 1.00 98.62 81 ILE A N 1
ATOM 667 C CA . ILE A 1 81 ? -16.035 4.177 14.963 1.00 98.62 81 ILE A CA 1
ATOM 668 C C . ILE A 1 81 ? -17.291 4.040 14.097 1.00 98.62 81 ILE A C 1
ATOM 670 O O . ILE A 1 81 ? -17.695 2.925 13.776 1.00 98.62 81 ILE A O 1
ATOM 674 N N . GLU A 1 82 ? -17.879 5.153 13.657 1.00 98.62 82 GLU A N 1
ATOM 675 C CA . GLU A 1 82 ? -19.060 5.140 12.789 1.00 98.62 82 GLU A CA 1
ATOM 676 C C . GLU A 1 82 ? -18.765 4.466 11.437 1.00 98.62 82 GLU A C 1
ATOM 678 O O . GLU A 1 82 ? -19.570 3.667 10.950 1.00 98.62 82 GLU A O 1
ATOM 683 N N . GLY A 1 83 ? -17.592 4.723 10.849 1.00 98.56 83 GLY A N 1
ATOM 684 C CA . GLY A 1 83 ? -17.125 4.024 9.648 1.00 98.56 83 GLY A CA 1
ATOM 685 C C . GLY A 1 83 ? -16.947 2.517 9.866 1.00 98.56 83 GLY A C 1
ATOM 686 O O . GLY A 1 83 ? -17.379 1.716 9.034 1.00 98.56 83 GLY A O 1
ATOM 687 N N . GLY A 1 84 ? -16.379 2.126 11.008 1.00 98.50 84 GLY A N 1
ATOM 688 C CA . GLY A 1 84 ? -16.206 0.731 11.409 1.00 98.50 84 GLY A CA 1
ATOM 689 C C . GLY A 1 84 ? -17.533 -0.004 11.592 1.00 98.50 84 GLY A C 1
ATOM 690 O O . GLY A 1 84 ? -17.682 -1.114 11.089 1.00 98.50 84 GLY A O 1
ATOM 691 N N . LEU A 1 85 ? -18.530 0.628 12.222 1.00 98.62 85 LEU A N 1
ATOM 692 C CA . LEU A 1 85 ? -19.875 0.059 12.376 1.00 98.62 85 LEU A CA 1
ATOM 693 C C . LEU A 1 85 ? -20.548 -0.182 11.019 1.00 98.62 85 LEU A C 1
ATOM 695 O O . LEU A 1 85 ? -21.084 -1.265 10.783 1.00 98.62 85 LEU A O 1
ATOM 699 N N . LYS A 1 86 ? -20.461 0.784 10.094 1.00 98.69 86 LYS A N 1
ATOM 700 C CA . LYS A 1 86 ? -20.979 0.628 8.722 1.00 98.69 86 LYS A CA 1
ATOM 701 C C . LYS A 1 86 ? -20.278 -0.511 7.981 1.00 98.69 86 LYS A C 1
ATOM 703 O O . LYS A 1 86 ? -20.936 -1.318 7.326 1.00 98.69 86 LYS A O 1
ATOM 708 N N . PHE A 1 87 ? -18.950 -0.592 8.087 1.00 98.69 87 PHE A N 1
ATOM 709 C CA . PHE A 1 87 ? -18.174 -1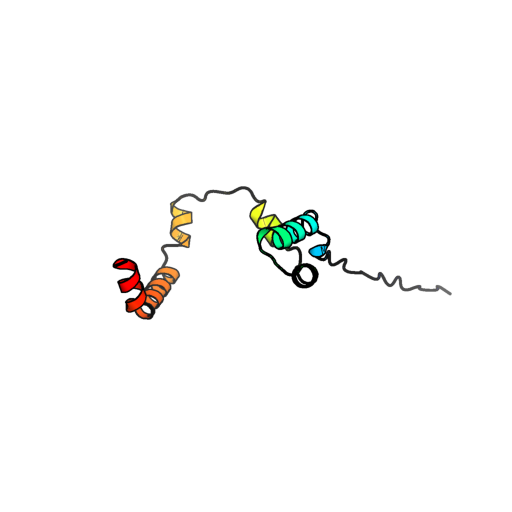.675 7.487 1.00 98.69 87 PHE A CA 1
ATOM 710 C C . PHE A 1 87 ? -18.563 -3.036 8.073 1.00 98.69 87 PHE A C 1
ATOM 712 O O . PHE A 1 87 ? -18.768 -3.980 7.310 1.00 98.69 87 PHE A O 1
ATOM 719 N N . TRP A 1 88 ? -18.707 -3.135 9.396 1.00 98.44 88 TRP A N 1
ATOM 720 C CA . TRP A 1 88 ? -19.101 -4.369 10.070 1.00 98.44 88 TRP A CA 1
ATOM 721 C C . TRP A 1 88 ? -20.482 -4.823 9.603 1.00 98.44 88 TRP A C 1
ATOM 723 O O . TRP A 1 88 ? -20.620 -5.940 9.107 1.00 98.44 88 TRP A O 1
ATOM 733 N N . GLN A 1 89 ? -21.483 -3.942 9.656 1.00 98.50 89 GLN A N 1
ATOM 734 C CA . GLN A 1 89 ? -22.840 -4.269 9.220 1.00 98.50 89 GLN A CA 1
ATOM 735 C C . GLN A 1 89 ? -22.874 -4.736 7.757 1.00 98.50 89 GLN A C 1
ATOM 737 O O . GLN A 1 89 ? -23.518 -5.735 7.443 1.00 98.50 89 GLN A O 1
ATOM 742 N N . LYS A 1 90 ? -22.141 -4.055 6.865 1.00 98.75 90 LYS A N 1
ATOM 743 C CA . LYS A 1 90 ? -22.068 -4.411 5.441 1.00 98.75 90 LYS A CA 1
ATOM 744 C C . LYS A 1 90 ? -21.388 -5.763 5.190 1.00 98.75 90 LYS A C 1
ATOM 746 O O . LYS A 1 90 ? -21.773 -6.465 4.261 1.00 98.75 90 LYS A O 1
ATOM 751 N N . ASN A 1 91 ? -20.376 -6.122 5.981 1.00 98.62 91 ASN A N 1
ATOM 752 C CA . ASN A 1 91 ? -19.508 -7.277 5.722 1.00 98.62 91 ASN A CA 1
ATOM 753 C C . ASN A 1 91 ? -19.694 -8.429 6.724 1.00 98.62 91 ASN A C 1
ATOM 755 O O . ASN A 1 91 ? -18.832 -9.304 6.804 1.00 98.62 91 ASN A O 1
ATOM 759 N N . GLY A 1 92 ? -20.802 -8.460 7.471 1.00 98.44 92 GLY A N 1
ATOM 760 C CA . GLY A 1 92 ? -21.025 -9.406 8.571 1.00 98.44 92 GLY A CA 1
ATOM 761 C C . GLY A 1 92 ? -20.733 -10.865 8.212 1.00 98.44 92 GLY A C 1
ATOM 762 O O . GLY A 1 92 ? -19.962 -11.515 8.906 1.00 98.44 92 GLY A O 1
ATOM 763 N N . ALA A 1 93 ? -21.245 -11.362 7.081 1.00 98.38 93 ALA A N 1
ATOM 764 C CA . ALA A 1 93 ? -21.012 -12.747 6.658 1.00 98.38 93 ALA A CA 1
ATOM 765 C C . ALA A 1 93 ? -19.529 -13.056 6.371 1.00 98.38 93 ALA A C 1
ATOM 767 O O . ALA A 1 93 ? -19.037 -14.125 6.736 1.00 98.38 93 ALA A O 1
ATOM 768 N N . ALA A 1 94 ? -18.808 -12.120 5.744 1.00 98.50 94 ALA A N 1
ATOM 769 C CA . ALA A 1 94 ? -17.380 -12.268 5.474 1.00 98.50 94 ALA A CA 1
ATOM 770 C C . ALA A 1 94 ? -16.559 -12.232 6.772 1.00 98.50 94 ALA A C 1
ATOM 772 O O . ALA A 1 94 ? -15.649 -13.040 6.930 1.00 98.50 94 ALA A O 1
ATOM 773 N N . LEU A 1 95 ? -16.923 -11.357 7.715 1.00 98.50 95 LEU A N 1
ATOM 774 C CA . LEU A 1 95 ? -16.296 -11.281 9.037 1.00 98.50 95 LEU A CA 1
ATOM 775 C C . LEU A 1 95 ? -16.543 -12.555 9.852 1.00 98.50 95 LEU A C 1
ATOM 777 O O . LEU A 1 95 ? -15.606 -13.109 10.415 1.00 98.50 95 LEU A O 1
ATOM 781 N N . THR A 1 96 ? -17.773 -13.076 9.860 1.00 98.44 96 THR A N 1
ATOM 782 C CA . THR A 1 96 ? -18.089 -14.344 10.531 1.00 98.44 96 THR A CA 1
ATOM 783 C C . THR A 1 96 ? -17.335 -15.515 9.909 1.00 98.44 96 THR A C 1
ATOM 785 O O . THR A 1 96 ? -16.894 -16.400 10.633 1.00 98.44 96 THR A O 1
ATOM 788 N N . ARG A 1 97 ? -17.168 -15.544 8.580 1.00 98.56 97 ARG A N 1
ATOM 789 C CA . ARG A 1 97 ? -16.340 -16.568 7.932 1.00 98.56 97 ARG A CA 1
ATOM 790 C C . ARG A 1 97 ? -14.883 -16.463 8.384 1.00 98.56 97 ARG A C 1
ATOM 792 O O . ARG A 1 97 ? -14.357 -17.454 8.866 1.00 98.56 97 ARG A O 1
ATOM 799 N N . ALA A 1 98 ? -14.291 -15.272 8.297 1.00 98.38 98 ALA A N 1
ATOM 800 C CA . ALA A 1 98 ? -12.901 -15.028 8.686 1.00 98.38 98 ALA A CA 1
ATOM 801 C C . ALA A 1 98 ? -12.617 -15.286 10.177 1.00 98.38 98 ALA A C 1
ATOM 803 O O . ALA A 1 98 ? -11.474 -15.511 10.535 1.00 98.38 98 ALA A O 1
ATOM 804 N N . GLN A 1 99 ? -13.630 -15.233 11.049 1.00 97.88 99 GLN A N 1
ATOM 805 C CA . GLN A 1 99 ? -13.493 -15.610 12.460 1.00 97.88 99 GLN A CA 1
ATOM 806 C C . GLN A 1 99 ? -13.448 -17.135 12.674 1.00 97.88 99 GLN A C 1
ATOM 808 O O . GLN A 1 99 ? -12.927 -17.589 13.690 1.00 97.88 99 GLN A O 1
ATOM 813 N N . ARG A 1 100 ? -14.077 -17.920 11.788 1.00 97.81 100 ARG A N 1
ATOM 814 C CA . ARG A 1 100 ? -14.169 -19.387 11.918 1.00 97.81 100 ARG A CA 1
ATOM 815 C C . ARG A 1 100 ? -12.979 -20.123 11.313 1.00 97.81 100 ARG A C 1
ATOM 817 O O . ARG A 1 100 ? -12.700 -21.235 11.748 1.00 97.81 100 ARG A O 1
ATOM 824 N N . GLU A 1 101 ? -12.406 -19.549 10.264 1.00 93.69 101 GLU A N 1
ATOM 825 C CA . GLU A 1 101 ? -11.199 -20.036 9.586 1.00 93.69 101 GLU A CA 1
ATOM 826 C C . GLU A 1 101 ? -9.947 -19.598 10.352 1.00 93.69 101 GLU A C 1
ATOM 828 O O . GLU A 1 101 ? -9.003 -20.415 10.419 1.00 93.69 101 GLU A O 1
#

pLDDT: mean 86.22, std 18.12, range [36.38, 98.75]

Secondary structure (DSSP, 8-state):
----------------BGGGSTTHHHHHHHHHHHH---HHHHHHHHTT-B--HHHHHHHHSPP-PPPHHHHHHTTSSHHHHHHHHHHHHHHHHHHHHHHH-